Protein AF-F7YVK1-F1 (afdb_monomer_lite)

Radius of gyration: 19.77 Å; chains: 1; bounding box: 49×27×65 Å

InterPro domains:
  IPR013325 RNA polymerase sigma factor, region 2 [SSF88946] (11-80)

Structure (mmCIF, N/CA/C/O backbone):
data_AF-F7YVK1-F1
#
_entry.id   AF-F7YVK1-F1
#
loop_
_atom_site.group_PDB
_atom_site.id
_atom_site.type_symbol
_atom_site.label_atom_id
_atom_site.label_alt_id
_atom_site.label_comp_id
_atom_site.label_asym_id
_atom_site.label_entity_id
_atom_site.label_seq_id
_atom_site.pdbx_PDB_ins_code
_atom_site.Cartn_x
_atom_site.Cartn_y
_atom_site.Cartn_z
_atom_site.occupancy
_atom_site.B_iso_or_equiv
_atom_site.auth_seq_id
_atom_site.auth_comp_id
_atom_site.auth_asym_id
_atom_site.auth_atom_id
_atom_site.pdbx_PDB_model_num
ATOM 1 N N . MET A 1 1 ? -7.079 10.006 21.806 1.00 42.47 1 MET A N 1
ATOM 2 C CA . MET A 1 1 ? -7.585 10.147 20.423 1.00 42.47 1 MET A CA 1
ATOM 3 C C . MET A 1 1 ? -7.648 8.769 19.788 1.00 42.47 1 MET A C 1
ATOM 5 O O . MET A 1 1 ? -6.610 8.206 19.452 1.00 42.47 1 MET A O 1
ATOM 9 N N . THR A 1 2 ? -8.841 8.190 19.711 1.00 47.59 2 THR A N 1
ATOM 10 C CA . THR A 1 2 ? -9.103 6.932 19.007 1.00 47.59 2 THR A CA 1
ATOM 11 C C . THR A 1 2 ? -8.874 7.161 17.513 1.00 47.59 2 THR A C 1
ATOM 13 O O . THR A 1 2 ? -9.523 7.990 16.884 1.00 47.59 2 THR A O 1
ATOM 16 N N . TYR A 1 3 ? -7.871 6.495 16.938 1.00 55.62 3 TYR A N 1
ATOM 17 C CA . TYR A 1 3 ? -7.613 6.555 15.497 1.00 55.62 3 TYR A CA 1
ATOM 18 C C . TYR A 1 3 ? -8.555 5.583 14.791 1.00 55.62 3 TYR A C 1
ATOM 20 O O . TYR A 1 3 ? -8.146 4.496 14.373 1.00 55.62 3 TYR A O 1
ATOM 28 N N . GLU A 1 4 ? -9.822 5.976 14.715 1.00 72.50 4 GLU A N 1
ATOM 29 C CA . GLU A 1 4 ? -10.850 5.234 14.000 1.00 72.50 4 GLU A CA 1
ATOM 30 C C . GLU A 1 4 ? -10.531 5.167 12.502 1.00 72.50 4 GLU A C 1
ATOM 32 O O . GLU A 1 4 ? -9.872 6.040 11.918 1.00 72.50 4 GLU A O 1
ATOM 37 N N . LYS A 1 5 ? -10.942 4.055 11.895 1.00 81.75 5 LYS A N 1
ATOM 38 C CA . LYS A 1 5 ? -10.873 3.844 10.452 1.00 81.75 5 LYS A CA 1
ATOM 39 C C . LYS A 1 5 ? -11.748 4.913 9.771 1.00 81.75 5 LYS A C 1
ATOM 41 O O . LYS A 1 5 ? -12.885 5.079 10.201 1.00 81.75 5 LYS A O 1
ATOM 46 N N . PRO A 1 6 ? -11.254 5.629 8.743 1.00 85.62 6 PRO A N 1
ATOM 47 C CA . PRO A 1 6 ? -12.073 6.596 8.008 1.00 85.62 6 PRO A CA 1
ATOM 48 C C . PRO A 1 6 ? -13.330 5.937 7.433 1.00 85.62 6 PRO A C 1
ATOM 50 O O . PRO A 1 6 ? -13.278 4.763 7.045 1.00 85.62 6 PRO A O 1
ATOM 53 N N . GLN A 1 7 ? -14.439 6.677 7.391 1.00 85.31 7 GLN A N 1
ATOM 54 C CA . GLN A 1 7 ? -15.752 6.124 7.047 1.00 85.31 7 GLN A CA 1
ATOM 55 C C . GLN A 1 7 ? -15.835 5.726 5.575 1.00 85.31 7 GLN A C 1
ATOM 57 O O . GLN A 1 7 ? -16.457 4.717 5.250 1.00 85.31 7 GLN A O 1
ATOM 62 N N . THR A 1 8 ? -15.150 6.472 4.708 1.00 92.62 8 THR A N 1
ATOM 63 C CA . THR A 1 8 ? -15.083 6.197 3.273 1.00 92.62 8 THR A CA 1
ATOM 64 C C . THR A 1 8 ? -13.671 5.811 2.836 1.00 92.62 8 THR A C 1
ATOM 66 O O . THR A 1 8 ? -12.668 6.063 3.522 1.00 92.62 8 THR A O 1
ATOM 69 N N . LEU A 1 9 ? -13.584 5.147 1.683 1.00 91.94 9 LEU A N 1
ATOM 70 C CA . LEU A 1 9 ? -12.306 4.773 1.084 1.00 91.94 9 LEU A CA 1
ATOM 71 C C . LEU A 1 9 ? -11.562 6.018 0.586 1.00 91.94 9 LEU A C 1
ATOM 73 O O . LEU A 1 9 ? -10.338 6.079 0.682 1.00 91.94 9 LEU A O 1
ATOM 77 N N . GLU A 1 10 ? -12.305 7.001 0.092 1.00 93.38 10 GLU A N 1
ATOM 78 C CA . GLU A 1 10 ? -11.840 8.268 -0.458 1.00 93.38 10 GLU A CA 1
ATOM 79 C C . GLU A 1 10 ? -11.158 9.106 0.628 1.00 93.38 10 GLU A C 1
ATOM 81 O O . GLU A 1 10 ? -9.989 9.460 0.482 1.00 93.38 10 GLU A O 1
ATOM 86 N N . GLU A 1 11 ? -11.814 9.300 1.777 1.00 93.12 11 GLU A N 1
ATOM 87 C CA . GLU A 1 11 ? -11.222 9.983 2.937 1.00 93.12 11 GLU A CA 1
ATOM 88 C C . GLU A 1 11 ? -9.950 9.284 3.420 1.00 93.12 11 GLU A C 1
ATOM 90 O O . GLU A 1 11 ? -8.941 9.913 3.759 1.00 93.12 11 GLU A O 1
ATOM 95 N N . ALA A 1 12 ? -9.980 7.948 3.464 1.00 93.19 12 ALA A N 1
ATOM 96 C CA . ALA A 1 12 ? -8.802 7.178 3.815 1.00 93.19 12 ALA A CA 1
ATOM 97 C C . ALA A 1 12 ? -7.684 7.394 2.790 1.00 93.19 12 ALA A C 1
ATOM 99 O O . ALA A 1 12 ? -6.522 7.552 3.173 1.00 93.19 12 ALA A O 1
ATOM 100 N N . PHE A 1 13 ? -8.012 7.405 1.501 1.00 93.88 13 PHE A N 1
ATOM 101 C CA . PHE A 1 13 ? -7.037 7.575 0.439 1.00 93.88 13 PHE A CA 1
ATOM 102 C C . PHE A 1 13 ? -6.393 8.956 0.496 1.00 93.88 13 PHE A C 1
ATOM 104 O O . PHE A 1 13 ? -5.167 9.038 0.470 1.00 93.88 13 PHE A O 1
ATOM 111 N N . GLU A 1 14 ? -7.161 10.029 0.659 1.00 94.56 14 GLU A N 1
ATOM 112 C CA . GLU A 1 14 ? -6.626 11.387 0.810 1.00 94.56 14 GLU A CA 1
ATOM 113 C C . GLU A 1 14 ? -5.677 11.482 2.008 1.00 94.56 14 GLU A C 1
ATOM 115 O O . GLU A 1 14 ? -4.526 11.911 1.883 1.00 94.56 14 GLU A O 1
ATOM 120 N N . LYS A 1 15 ? -6.108 10.958 3.161 1.00 94.25 15 LYS A N 1
ATOM 121 C CA . LYS A 1 15 ? -5.320 10.957 4.399 1.00 94.25 15 LYS A CA 1
ATOM 122 C C . LYS A 1 15 ? -4.002 10.194 4.275 1.00 94.25 15 LYS A C 1
ATOM 124 O O . LYS A 1 15 ? -3.014 10.552 4.923 1.00 94.25 15 LYS A O 1
ATOM 129 N N . PHE A 1 16 ? -3.973 9.117 3.493 1.00 96.06 16 PHE A N 1
ATOM 130 C CA . PHE A 1 16 ? -2.806 8.241 3.370 1.00 96.06 16 PHE A CA 1
ATOM 131 C C . PHE A 1 16 ? -2.011 8.415 2.077 1.00 96.06 16 PHE A C 1
ATOM 133 O O . PHE A 1 16 ? -0.887 7.915 2.007 1.00 96.06 16 PHE A O 1
ATOM 140 N N . SER A 1 17 ? -2.506 9.188 1.114 1.00 94.56 17 SER A N 1
ATOM 141 C CA . SER A 1 17 ? -1.842 9.480 -0.160 1.00 94.56 17 SER A CA 1
ATOM 142 C C . SER A 1 17 ? -0.382 9.916 0.002 1.00 94.56 17 SER A C 1
ATOM 144 O O . SER A 1 17 ? 0.475 9.312 -0.648 1.00 94.56 17 SER A O 1
ATOM 146 N N . PRO A 1 18 ? -0.021 10.840 0.921 1.00 96.69 18 PRO A N 1
ATOM 147 C CA . PRO A 1 18 ? 1.381 11.216 1.123 1.00 96.69 18 PRO A CA 1
ATOM 148 C C . PRO A 1 18 ? 2.284 10.031 1.494 1.00 96.69 18 PRO A C 1
ATOM 150 O O . PRO A 1 18 ? 3.426 9.940 1.046 1.00 96.69 18 PRO A O 1
ATOM 153 N N . PHE A 1 19 ? 1.776 9.089 2.297 1.00 96.75 19 PHE A N 1
ATOM 154 C CA . PHE A 1 19 ? 2.508 7.873 2.648 1.00 96.75 19 PHE A CA 1
ATOM 155 C C . PHE A 1 19 ? 2.632 6.925 1.452 1.00 96.75 19 PHE A C 1
ATOM 157 O O . PHE A 1 19 ? 3.725 6.413 1.212 1.00 96.75 19 PHE A O 1
ATOM 164 N N . LEU A 1 20 ? 1.549 6.714 0.700 1.00 96.50 20 LEU A N 1
ATOM 165 C CA . LEU A 1 20 ? 1.538 5.821 -0.461 1.00 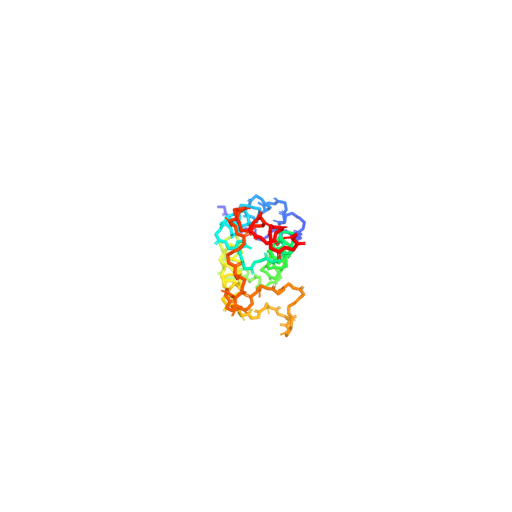96.50 20 LEU A CA 1
ATOM 166 C C . LEU A 1 20 ? 2.499 6.315 -1.553 1.00 96.50 20 LEU A C 1
ATOM 168 O O . LEU A 1 20 ? 3.302 5.533 -2.058 1.00 96.50 20 LEU A O 1
ATOM 172 N N . PHE A 1 21 ? 2.499 7.617 -1.850 1.00 96.25 21 PHE A N 1
ATOM 173 C CA . PHE A 1 21 ? 3.431 8.214 -2.811 1.00 96.25 21 PHE A CA 1
ATOM 174 C C . PHE A 1 21 ? 4.876 8.183 -2.321 1.00 96.25 21 PHE A C 1
ATOM 176 O O . PHE A 1 21 ? 5.781 7.870 -3.095 1.00 96.25 21 PHE A O 1
ATOM 183 N N . LYS A 1 22 ? 5.114 8.445 -1.029 1.00 97.19 22 LYS A N 1
ATOM 184 C CA . LYS A 1 22 ? 6.455 8.300 -0.451 1.00 97.19 22 LYS A CA 1
ATOM 185 C C . LYS A 1 22 ? 6.956 6.862 -0.582 1.00 97.19 22 LYS A C 1
ATOM 187 O O . LYS A 1 22 ? 8.103 6.669 -0.973 1.00 97.19 22 LYS A O 1
ATOM 192 N N . LEU A 1 23 ? 6.107 5.874 -0.293 1.00 96.69 23 LEU A N 1
ATOM 193 C CA . LEU A 1 23 ? 6.435 4.456 -0.427 1.00 96.69 23 LEU A CA 1
ATOM 194 C C . LEU A 1 23 ? 6.738 4.077 -1.881 1.00 96.69 23 LEU A C 1
ATOM 196 O O . LEU A 1 23 ? 7.699 3.351 -2.126 1.00 96.69 23 LEU A O 1
ATOM 200 N N . ALA A 1 24 ? 5.960 4.580 -2.840 1.00 95.50 24 ALA A N 1
ATOM 201 C CA . ALA A 1 24 ? 6.217 4.361 -4.259 1.00 95.50 24 ALA A CA 1
ATOM 202 C C . ALA A 1 24 ? 7.566 4.951 -4.679 1.00 95.50 24 ALA A C 1
ATOM 204 O O . ALA A 1 24 ? 8.390 4.246 -5.255 1.00 95.50 24 ALA A O 1
ATOM 205 N N . LYS A 1 25 ? 7.845 6.205 -4.306 1.00 96.12 25 LYS A N 1
ATOM 206 C CA . LYS A 1 25 ? 9.115 6.872 -4.613 1.00 96.12 25 LYS A CA 1
ATOM 207 C C . LYS A 1 25 ? 10.313 6.102 -4.055 1.00 96.12 25 LYS A C 1
ATOM 209 O O . LYS A 1 25 ? 11.251 5.819 -4.796 1.00 96.12 25 LYS A O 1
ATOM 214 N N . THR A 1 26 ? 10.283 5.730 -2.774 1.00 96.38 26 THR A N 1
ATOM 215 C CA . THR A 1 26 ? 11.394 4.992 -2.150 1.00 96.38 26 THR A CA 1
ATOM 216 C C . THR A 1 26 ? 11.549 3.586 -2.725 1.00 96.38 26 THR A C 1
ATOM 218 O O . THR A 1 26 ? 12.670 3.114 -2.907 1.00 96.38 26 THR A O 1
ATOM 221 N N . THR A 1 27 ? 10.441 2.916 -3.047 1.00 94.38 27 THR A N 1
ATOM 222 C CA . THR A 1 27 ? 10.469 1.591 -3.679 1.00 94.38 27 THR A CA 1
ATOM 223 C C . THR A 1 27 ? 11.044 1.668 -5.089 1.00 94.38 27 THR A C 1
ATOM 225 O O . THR A 1 27 ? 11.908 0.864 -5.427 1.00 94.38 27 THR A O 1
ATOM 228 N N . TRP A 1 28 ? 10.639 2.659 -5.885 1.00 93.44 28 TRP A N 1
ATOM 229 C CA . TRP A 1 28 ? 11.159 2.886 -7.231 1.00 93.44 28 TRP A CA 1
ATOM 230 C C . TRP A 1 28 ? 12.665 3.137 -7.221 1.00 93.44 28 TRP A C 1
ATOM 232 O O . TRP A 1 28 ? 13.408 2.455 -7.918 1.00 93.44 28 TRP A O 1
ATOM 242 N N . GLN A 1 29 ? 13.143 4.036 -6.358 1.00 93.69 29 GLN A N 1
ATOM 243 C CA . GLN A 1 29 ? 14.575 4.326 -6.230 1.00 93.69 29 GLN A CA 1
ATOM 244 C C . GLN A 1 29 ? 15.412 3.069 -5.957 1.00 93.69 29 GLN A C 1
ATOM 246 O O . GLN A 1 29 ? 16.509 2.936 -6.488 1.00 93.69 29 GLN A O 1
ATOM 251 N N . LYS A 1 30 ? 14.885 2.129 -5.166 1.00 91.81 30 LYS A N 1
ATOM 252 C CA . LYS A 1 30 ? 15.596 0.900 -4.798 1.00 91.81 30 LYS A CA 1
ATOM 253 C C . LYS A 1 30 ? 15.423 -0.241 -5.806 1.00 91.81 30 LYS A C 1
ATOM 255 O O . LYS A 1 30 ? 16.314 -1.073 -5.951 1.00 91.81 30 LYS A O 1
ATOM 260 N N . HIS A 1 31 ? 14.271 -0.320 -6.467 1.00 86.88 31 HIS A N 1
ATOM 261 C CA . HIS A 1 31 ? 13.848 -1.509 -7.207 1.00 86.88 31 HIS A CA 1
ATOM 262 C C . HIS A 1 31 ? 13.447 -1.243 -8.662 1.00 86.88 31 HIS A C 1
ATOM 264 O O . HIS A 1 31 ? 12.987 -2.180 -9.303 1.00 86.88 31 HIS A O 1
ATOM 270 N N . ARG A 1 32 ? 13.653 -0.038 -9.220 1.00 85.88 32 ARG A N 1
ATOM 271 C CA . ARG A 1 32 ? 13.278 0.301 -10.614 1.00 85.88 32 ARG A CA 1
ATOM 272 C C . ARG A 1 32 ? 13.754 -0.717 -11.655 1.00 85.88 32 ARG A C 1
ATOM 274 O O . ARG A 1 32 ? 13.015 -1.031 -12.568 1.00 85.88 32 ARG A O 1
ATOM 281 N N . HIS A 1 33 ? 14.925 -1.324 -11.456 1.00 82.56 33 HIS A N 1
ATOM 282 C CA . HIS A 1 33 ? 15.479 -2.366 -12.332 1.00 82.56 33 HIS A CA 1
ATOM 283 C C . HIS A 1 33 ? 14.650 -3.671 -12.376 1.00 82.56 33 HIS A C 1
ATOM 285 O O . HIS A 1 33 ? 14.926 -4.552 -13.181 1.00 82.56 33 HIS A O 1
ATOM 291 N N . ARG A 1 34 ? 13.651 -3.832 -11.497 1.00 81.06 34 ARG A N 1
ATOM 292 C CA . ARG A 1 34 ? 12.767 -5.011 -11.398 1.00 81.06 34 ARG A CA 1
ATOM 293 C C . ARG A 1 34 ? 11.294 -4.677 -11.622 1.00 81.06 34 ARG A C 1
ATOM 295 O O . ARG A 1 34 ? 10.445 -5.556 -11.469 1.00 81.06 34 ARG A O 1
ATOM 302 N N . ILE A 1 35 ? 10.975 -3.417 -11.901 1.00 83.12 35 ILE A N 1
ATOM 303 C CA . ILE A 1 35 ? 9.607 -2.915 -12.000 1.00 83.12 35 ILE A CA 1
ATOM 304 C C . ILE A 1 35 ? 9.439 -2.323 -13.395 1.00 83.12 35 ILE A C 1
ATOM 306 O O . ILE A 1 35 ? 10.174 -1.413 -13.758 1.00 83.12 35 ILE A O 1
ATOM 310 N N . THR A 1 36 ? 8.464 -2.823 -14.152 1.00 81.88 36 THR A N 1
ATOM 311 C CA . THR A 1 36 ? 8.229 -2.429 -15.549 1.00 81.88 36 THR A CA 1
ATOM 312 C C . THR A 1 36 ? 7.970 -0.932 -15.708 1.00 81.88 36 THR A C 1
ATOM 314 O O . THR A 1 36 ? 8.522 -0.306 -16.607 1.00 81.88 36 THR A O 1
ATOM 317 N N . SER A 1 37 ? 7.164 -0.339 -14.824 1.00 86.94 37 SER A N 1
ATOM 318 C CA . SER A 1 37 ? 6.879 1.095 -14.844 1.00 86.94 37 SER A CA 1
ATOM 319 C C . SER A 1 37 ? 6.574 1.645 -13.449 1.00 86.94 37 SER A C 1
ATOM 321 O O . SER A 1 37 ? 6.184 0.916 -12.530 1.00 86.94 37 SER A O 1
ATOM 323 N N . TYR A 1 38 ? 6.755 2.957 -13.275 1.00 88.38 38 TYR A N 1
ATOM 324 C CA . TYR A 1 38 ? 6.393 3.628 -12.025 1.00 88.38 38 TYR A CA 1
ATOM 325 C C . TYR A 1 38 ? 4.873 3.628 -11.804 1.00 88.38 38 TYR A C 1
ATOM 327 O O . TYR A 1 38 ? 4.412 3.509 -10.666 1.00 88.38 38 TYR A O 1
ATOM 335 N N . ASP A 1 39 ? 4.097 3.690 -12.885 1.00 89.06 39 ASP A N 1
ATOM 336 C CA . ASP A 1 39 ? 2.639 3.649 -12.827 1.00 89.06 39 ASP A CA 1
ATOM 337 C C . ASP A 1 39 ? 2.133 2.296 -12.319 1.00 89.06 39 ASP A C 1
ATOM 339 O O . ASP A 1 39 ? 1.281 2.269 -11.429 1.00 89.06 39 ASP A O 1
ATOM 343 N N . ASP A 1 40 ? 2.724 1.181 -12.763 1.00 85.75 40 ASP A N 1
ATOM 344 C CA . ASP A 1 40 ? 2.394 -0.159 -12.254 1.00 85.75 40 ASP A CA 1
ATOM 345 C C . ASP A 1 40 ? 2.656 -0.275 -10.750 1.00 85.75 40 ASP A C 1
ATOM 347 O O . ASP A 1 40 ? 1.876 -0.878 -10.005 1.00 85.75 40 ASP A O 1
ATOM 351 N N . LEU A 1 41 ? 3.743 0.336 -10.269 1.00 91.88 41 LEU A N 1
ATOM 352 C CA . LEU A 1 41 ? 4.059 0.381 -8.844 1.00 91.88 41 LEU A CA 1
ATOM 353 C C . LEU A 1 41 ? 3.008 1.173 -8.059 1.00 91.88 41 LEU A C 1
ATOM 355 O O . LEU A 1 41 ? 2.566 0.729 -6.996 1.00 91.88 41 LEU A O 1
ATOM 359 N N . ILE A 1 42 ? 2.590 2.332 -8.571 1.00 93.88 42 ILE A N 1
ATOM 360 C CA . ILE A 1 42 ? 1.551 3.155 -7.945 1.00 93.88 42 ILE A CA 1
ATOM 361 C C . ILE A 1 42 ? 0.218 2.408 -7.912 1.00 93.88 42 ILE A C 1
ATOM 363 O O . ILE A 1 42 ? -0.430 2.363 -6.863 1.00 93.88 42 I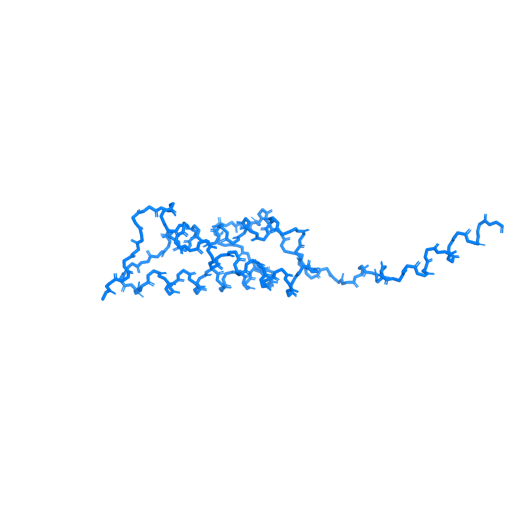LE A O 1
ATOM 367 N N . GLN A 1 43 ? -0.185 1.792 -9.024 1.00 90.31 43 GLN A N 1
ATOM 368 C CA . GLN A 1 43 ? -1.417 1.009 -9.104 1.00 90.31 43 GLN A CA 1
ATOM 369 C C . GLN A 1 43 ? -1.381 -0.187 -8.145 1.00 90.31 43 GLN A C 1
ATOM 371 O O . GLN A 1 43 ? -2.339 -0.404 -7.401 1.00 90.31 43 GLN A O 1
ATOM 376 N N . SER A 1 44 ? -0.245 -0.881 -8.050 1.00 91.50 44 SER A N 1
ATOM 377 C CA . SER A 1 44 ? -0.033 -1.966 -7.083 1.00 91.50 44 SER A CA 1
ATOM 378 C C . SER A 1 44 ? -0.174 -1.489 -5.636 1.00 91.50 44 SER A C 1
ATOM 380 O O . SER A 1 44 ? -0.854 -2.118 -4.826 1.00 91.50 44 SER A O 1
ATOM 382 N N . ILE A 1 45 ? 0.428 -0.351 -5.282 1.00 95.25 45 ILE A N 1
ATOM 383 C CA . ILE A 1 45 ? 0.333 0.212 -3.927 1.00 95.25 45 ILE A CA 1
ATOM 384 C C . ILE A 1 45 ? -1.105 0.639 -3.603 1.00 95.25 45 ILE A C 1
ATOM 386 O O . ILE A 1 45 ? -1.577 0.387 -2.493 1.00 95.25 45 ILE A O 1
ATOM 390 N N . ARG A 1 46 ? -1.827 1.236 -4.560 1.00 94.31 46 ARG A N 1
ATOM 391 C CA . ARG A 1 46 ? -3.252 1.589 -4.412 1.00 94.31 46 ARG A CA 1
ATOM 392 C C . ARG A 1 46 ? -4.120 0.353 -4.204 1.00 94.31 46 ARG A C 1
ATOM 394 O O . ARG A 1 46 ? -4.952 0.334 -3.302 1.00 94.31 46 ARG A O 1
ATOM 401 N N . TYR A 1 47 ? -3.876 -0.700 -4.976 1.00 93.56 47 TYR A N 1
ATOM 402 C CA . TYR A 1 47 ? -4.534 -1.988 -4.804 1.00 93.56 47 TYR A CA 1
ATOM 403 C C . TYR A 1 47 ? -4.321 -2.551 -3.385 1.00 93.56 47 TYR A C 1
ATOM 405 O O . TYR A 1 47 ? -5.279 -2.905 -2.695 1.00 93.56 47 TYR A O 1
ATOM 413 N N . LEU A 1 48 ? -3.075 -2.554 -2.899 1.00 95.25 48 LEU A N 1
ATOM 414 C CA . LEU A 1 48 ? -2.748 -3.009 -1.545 1.00 95.25 48 LEU A CA 1
ATOM 415 C C . LEU A 1 48 ? -3.382 -2.137 -0.456 1.00 95.25 48 LEU A C 1
ATOM 417 O O . LEU A 1 48 ? -3.755 -2.645 0.603 1.00 95.25 48 LEU A O 1
ATOM 421 N N . PHE A 1 49 ? -3.520 -0.836 -0.704 1.00 95.94 49 PHE A N 1
ATOM 422 C CA . PHE A 1 49 ? -4.232 0.073 0.185 1.00 95.94 49 PHE A CA 1
ATOM 423 C C . PHE A 1 49 ? -5.722 -0.284 0.284 1.00 95.94 49 PHE A C 1
ATOM 425 O O . PHE A 1 49 ? -6.235 -0.405 1.396 1.00 95.94 49 PHE A O 1
ATOM 432 N N . ILE A 1 50 ? -6.396 -0.536 -0.843 1.00 94.69 50 ILE A N 1
ATOM 433 C CA . ILE A 1 50 ? -7.803 -0.976 -0.867 1.00 94.69 50 ILE A CA 1
ATOM 434 C C . ILE A 1 50 ? -7.959 -2.300 -0.113 1.00 94.69 50 ILE A C 1
ATOM 436 O O . ILE A 1 50 ? -8.873 -2.449 0.701 1.00 94.69 50 ILE A O 1
ATOM 440 N N . TYR A 1 51 ? -7.041 -3.244 -0.335 1.00 93.94 51 TYR A N 1
ATOM 441 C CA . TYR A 1 51 ? -6.991 -4.499 0.412 1.00 93.94 51 TYR A CA 1
ATOM 442 C C . TYR A 1 51 ? -6.888 -4.249 1.924 1.00 93.94 51 TYR A C 1
ATOM 444 O O . TYR A 1 51 ? -7.686 -4.777 2.698 1.00 93.94 51 TYR A O 1
ATOM 452 N N . ALA A 1 52 ? -5.950 -3.403 2.359 1.00 94.88 52 ALA A N 1
ATOM 453 C CA . ALA A 1 52 ? -5.781 -3.073 3.771 1.00 94.88 52 ALA A CA 1
ATOM 454 C C . ALA A 1 52 ? -7.023 -2.381 4.357 1.00 94.88 52 ALA A C 1
ATOM 456 O O . ALA A 1 52 ? -7.431 -2.698 5.471 1.00 94.88 52 ALA A O 1
ATOM 457 N N . TYR A 1 53 ? -7.656 -1.474 3.614 1.00 95.00 53 TYR A N 1
ATOM 458 C CA . TYR A 1 53 ? -8.884 -0.809 4.044 1.00 95.00 53 TYR A CA 1
ATOM 459 C C . TYR A 1 53 ? -10.024 -1.807 4.267 1.00 95.00 53 TYR A C 1
ATOM 461 O O . TYR A 1 53 ? -10.678 -1.780 5.308 1.00 95.00 53 TYR A O 1
ATOM 469 N N . LYS A 1 54 ? -10.239 -2.730 3.329 1.00 93.25 54 LYS A N 1
ATOM 470 C CA . LYS A 1 54 ? -11.309 -3.733 3.418 1.00 93.25 54 LYS A CA 1
ATOM 471 C C . LYS A 1 54 ? -11.064 -4.783 4.503 1.00 93.25 54 LYS A C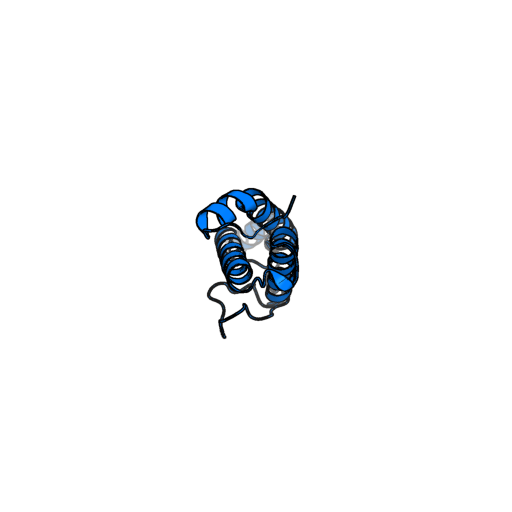 1
ATOM 473 O O . LYS A 1 54 ? -12.013 -5.203 5.149 1.00 93.25 54 LYS A O 1
ATOM 478 N N . MET A 1 55 ? -9.810 -5.177 4.724 1.00 94.12 55 MET A N 1
ATOM 479 C CA . MET A 1 55 ? -9.453 -6.261 5.651 1.00 94.12 55 MET A CA 1
ATOM 480 C C . MET A 1 55 ? -9.187 -5.809 7.088 1.00 94.12 55 MET A C 1
ATOM 482 O O . MET A 1 55 ? -8.896 -6.644 7.942 1.00 94.12 55 MET A O 1
ATOM 486 N N . HIS A 1 56 ? -9.192 -4.504 7.361 1.00 94.75 56 HIS A N 1
ATOM 487 C CA . HIS A 1 56 ? -8.935 -4.012 8.710 1.00 94.75 56 HIS A CA 1
ATOM 488 C C . HIS A 1 56 ? -10.092 -4.346 9.650 1.00 94.75 56 HIS A C 1
ATOM 4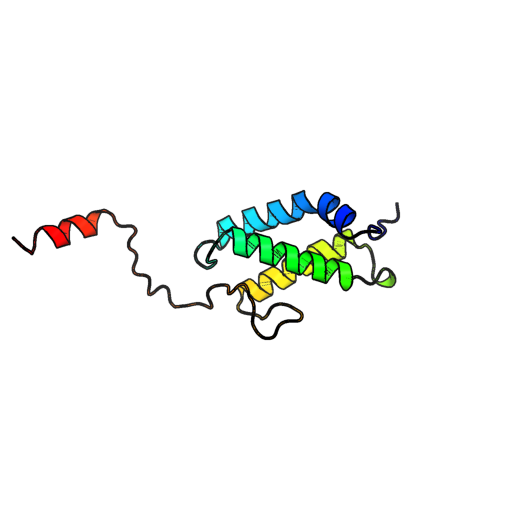90 O O . HIS A 1 56 ? -11.229 -3.941 9.412 1.00 94.75 56 HIS A O 1
ATOM 496 N N . ASP A 1 57 ? -9.749 -5.040 10.731 1.00 91.50 57 ASP A N 1
ATOM 497 C CA . ASP A 1 57 ? -10.613 -5.310 11.872 1.00 91.50 57 ASP A CA 1
ATOM 498 C C . ASP A 1 57 ? -10.326 -4.277 12.982 1.00 91.50 57 ASP A C 1
ATOM 500 O O . ASP A 1 57 ? -9.221 -4.286 13.546 1.00 91.50 57 ASP A O 1
ATOM 504 N N . PRO A 1 58 ? -11.282 -3.387 13.310 1.00 88.94 58 PRO A N 1
ATOM 505 C CA . PRO A 1 58 ? -11.119 -2.384 14.361 1.00 88.94 58 PRO A CA 1
ATOM 506 C C . PRO A 1 58 ? -10.793 -2.969 15.739 1.00 88.94 58 PRO A C 1
ATOM 508 O O . PRO A 1 58 ? -10.094 -2.316 16.515 1.00 88.94 58 PRO A O 1
ATOM 511 N N . ALA A 1 59 ? -11.218 -4.204 16.034 1.00 90.81 59 ALA A N 1
ATOM 512 C CA . ALA A 1 59 ? -10.930 -4.864 17.308 1.00 90.81 59 ALA A CA 1
ATOM 513 C C . ALA A 1 59 ? -9.441 -5.218 17.470 1.00 90.81 59 ALA A C 1
ATOM 515 O O . ALA A 1 59 ? -8.959 -5.398 18.586 1.00 90.81 59 ALA A O 1
ATOM 516 N N . LYS A 1 60 ? -8.686 -5.286 16.365 1.00 87.25 60 LYS A N 1
ATOM 517 C CA . LYS A 1 60 ? -7.258 -5.650 16.350 1.00 87.25 60 LYS A CA 1
ATOM 518 C C . LYS A 1 60 ? -6.315 -4.447 16.399 1.00 87.25 60 LYS A C 1
ATOM 520 O O . LYS A 1 60 ? -5.100 -4.616 16.290 1.00 87.25 60 LYS A O 1
ATOM 525 N N . GLY A 1 61 ? -6.850 -3.237 16.564 1.00 89.44 61 GLY A N 1
ATOM 526 C CA . GLY A 1 61 ? -6.069 -2.020 16.779 1.00 89.44 61 GLY A CA 1
ATOM 527 C C . GLY A 1 61 ? -6.218 -0.964 15.678 1.00 89.44 61 GLY A C 1
ATOM 528 O O . GLY A 1 61 ? -7.068 -1.075 14.793 1.00 89.44 61 GLY A O 1
ATOM 529 N N . PRO A 1 62 ? -5.400 0.104 15.721 1.00 92.50 62 PRO A N 1
ATOM 530 C CA . PRO A 1 62 ? -5.626 1.308 14.928 1.00 92.50 62 PRO A CA 1
ATOM 531 C C . PRO A 1 62 ? -5.348 1.102 13.435 1.00 92.50 62 PRO A C 1
ATOM 533 O O . PRO A 1 62 ? -4.283 0.613 13.038 1.00 92.50 62 PRO A O 1
ATOM 536 N N . PHE A 1 63 ? -6.257 1.607 12.593 1.00 93.12 63 PHE A N 1
ATOM 537 C CA . PHE A 1 63 ? -6.181 1.461 11.135 1.00 93.12 63 PHE A CA 1
ATOM 538 C C . PHE A 1 63 ? -4.865 1.987 10.551 1.00 93.12 63 PHE A C 1
ATOM 540 O O . PHE A 1 63 ? -4.261 1.360 9.687 1.00 93.12 63 PHE A O 1
ATOM 547 N N . LYS A 1 64 ? -4.372 3.124 11.058 1.00 93.62 64 LYS A N 1
ATOM 548 C CA . LYS A 1 64 ? -3.129 3.756 10.587 1.00 93.62 64 LYS A CA 1
ATOM 549 C C . LYS A 1 64 ? -1.921 2.821 10.671 1.00 93.62 64 LYS A C 1
ATOM 551 O O . LYS A 1 64 ? -1.127 2.780 9.733 1.00 93.62 64 LYS A O 1
ATOM 556 N N . ALA A 1 65 ? -1.757 2.118 11.791 1.00 93.06 65 ALA A N 1
ATOM 557 C CA . ALA A 1 65 ? -0.638 1.200 11.977 1.00 93.06 65 ALA A CA 1
ATOM 558 C C . ALA A 1 65 ? -0.818 -0.042 11.097 1.00 93.06 65 ALA A C 1
ATOM 560 O O . ALA A 1 65 ? 0.101 -0.418 10.371 1.00 93.06 65 ALA A O 1
ATOM 561 N N . TYR A 1 66 ? -2.029 -0.605 11.093 1.00 94.88 66 TYR A N 1
ATOM 562 C CA . TYR A 1 66 ? -2.381 -1.753 10.265 1.00 94.88 66 TYR A CA 1
ATOM 563 C C . TYR A 1 66 ? -2.125 -1.493 8.775 1.00 94.88 66 TYR A C 1
ATOM 565 O O . TYR A 1 66 ? -1.390 -2.244 8.139 1.00 94.88 66 TYR A O 1
ATOM 573 N N . MET A 1 67 ? -2.649 -0.394 8.227 1.00 95.81 67 MET A N 1
ATOM 574 C CA . MET A 1 67 ? -2.515 -0.043 6.813 1.00 95.81 67 MET A CA 1
ATOM 575 C C . MET A 1 67 ? -1.047 0.084 6.403 1.00 95.81 67 MET A C 1
ATOM 577 O O . MET A 1 67 ? -0.627 -0.556 5.439 1.00 95.81 67 MET A O 1
ATOM 581 N N . LYS A 1 68 ? -0.237 0.838 7.162 1.00 96.06 68 LYS A N 1
ATOM 582 C CA . LYS A 1 68 ? 1.190 1.006 6.843 1.00 96.06 68 LYS A CA 1
ATOM 583 C C . LYS A 1 68 ? 1.924 -0.331 6.827 1.00 96.06 68 LYS A C 1
ATOM 585 O O . LYS A 1 68 ? 2.712 -0.582 5.913 1.00 96.06 68 LYS A O 1
ATOM 590 N N . THR A 1 69 ? 1.659 -1.179 7.817 1.00 96.19 69 THR A N 1
ATOM 591 C CA . THR A 1 69 ? 2.273 -2.502 7.937 1.00 96.19 69 THR A CA 1
ATOM 592 C C . THR A 1 69 ? 1.860 -3.407 6.784 1.00 96.19 69 THR A C 1
ATOM 594 O O . THR A 1 69 ? 2.729 -3.922 6.085 1.00 96.19 69 THR A O 1
ATOM 597 N N . ILE A 1 70 ? 0.558 -3.553 6.531 1.00 95.25 70 ILE A N 1
ATOM 598 C CA . ILE A 1 70 ? 0.030 -4.465 5.512 1.00 95.25 70 ILE A CA 1
ATOM 599 C C . ILE A 1 70 ? 0.474 -4.062 4.112 1.00 95.25 70 ILE A C 1
ATOM 601 O O . ILE A 1 70 ? 0.982 -4.912 3.381 1.00 95.25 70 ILE A O 1
ATOM 605 N N . VAL A 1 71 ? 0.350 -2.783 3.748 1.00 96.50 71 VAL A N 1
ATOM 606 C CA . VAL A 1 71 ? 0.771 -2.303 2.423 1.00 96.50 71 VAL A CA 1
ATOM 607 C C . VAL A 1 71 ? 2.265 -2.558 2.222 1.00 96.50 71 VAL A C 1
ATOM 609 O O . VAL A 1 71 ? 2.664 -3.121 1.206 1.00 96.50 71 VAL A O 1
ATOM 612 N N . THR A 1 72 ? 3.095 -2.233 3.217 1.00 96.25 72 THR A N 1
ATOM 613 C CA . THR A 1 72 ? 4.550 -2.428 3.123 1.00 96.25 72 THR A CA 1
ATOM 614 C C . THR A 1 72 ? 4.930 -3.907 3.045 1.00 96.25 72 THR A C 1
ATOM 616 O O . THR A 1 72 ? 5.763 -4.288 2.226 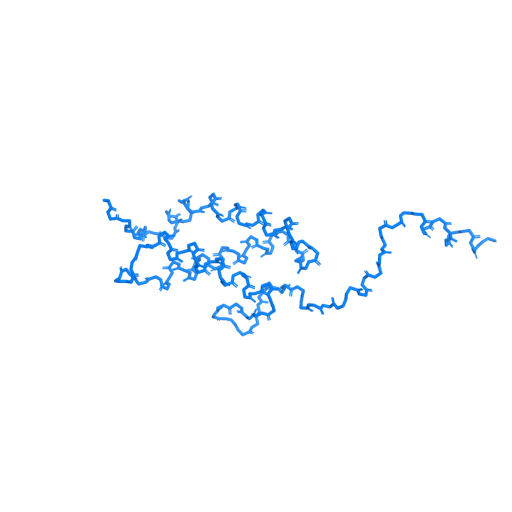1.00 96.25 72 THR A O 1
ATOM 619 N N . GLN A 1 73 ? 4.347 -4.756 3.894 1.00 95.69 73 GLN A N 1
ATOM 620 C CA . GLN A 1 73 ? 4.659 -6.186 3.931 1.00 95.69 73 GLN A CA 1
ATOM 621 C C . GLN A 1 73 ? 4.216 -6.895 2.652 1.00 95.69 73 GLN A C 1
ATOM 623 O O . GLN A 1 73 ? 4.988 -7.670 2.090 1.00 95.69 73 GLN A O 1
ATOM 628 N N . LYS A 1 74 ? 3.006 -6.609 2.160 1.00 93.81 74 LYS A N 1
ATOM 629 C CA . LYS A 1 74 ? 2.505 -7.203 0.918 1.00 93.81 74 LYS A CA 1
ATOM 630 C C . LYS A 1 74 ? 3.293 -6.721 -0.294 1.00 93.81 74 LYS A C 1
ATOM 632 O O . LYS A 1 74 ? 3.653 -7.548 -1.123 1.00 93.81 74 LYS A O 1
ATOM 637 N N . LEU A 1 75 ? 3.666 -5.442 -0.350 1.00 94.12 75 LEU A N 1
ATOM 638 C CA . LEU A 1 75 ? 4.539 -4.932 -1.406 1.00 94.12 75 LEU A CA 1
ATOM 639 C C . LEU A 1 75 ? 5.898 -5.643 -1.399 1.00 94.12 75 LEU A C 1
ATOM 641 O O . LEU A 1 75 ? 6.353 -6.098 -2.442 1.00 94.12 75 LEU A O 1
ATOM 645 N N . LYS A 1 76 ? 6.526 -5.810 -0.225 1.00 91.81 76 LYS A N 1
ATOM 646 C CA . LYS A 1 76 ? 7.780 -6.574 -0.091 1.00 91.81 76 LYS A CA 1
ATOM 647 C C . LYS A 1 76 ? 7.628 -8.025 -0.545 1.00 91.81 76 LYS A C 1
ATOM 649 O O . LYS A 1 76 ? 8.508 -8.530 -1.232 1.00 91.81 76 LYS A O 1
ATOM 654 N N . HIS A 1 77 ? 6.527 -8.681 -0.180 1.00 89.75 77 HIS A N 1
ATOM 655 C CA . HIS A 1 77 ? 6.231 -10.041 -0.626 1.00 89.75 77 HIS A CA 1
ATOM 656 C C . HIS A 1 77 ? 6.118 -10.122 -2.154 1.00 89.75 77 HIS A C 1
ATOM 658 O O . HIS A 1 77 ? 6.737 -10.990 -2.763 1.00 89.75 77 HIS A O 1
ATOM 664 N N . MET A 1 78 ? 5.410 -9.179 -2.781 1.00 88.94 78 MET A N 1
ATOM 665 C CA . MET A 1 78 ? 5.281 -9.122 -4.240 1.00 88.94 78 MET A CA 1
ATOM 666 C C . MET A 1 78 ? 6.620 -8.815 -4.931 1.00 88.94 78 MET A C 1
ATOM 668 O O . MET A 1 78 ? 6.965 -9.457 -5.919 1.00 88.94 78 MET A O 1
ATOM 672 N N . LEU A 1 79 ? 7.440 -7.918 -4.374 1.00 87.31 79 LEU A N 1
ATOM 673 C CA . LEU A 1 79 ? 8.808 -7.663 -4.852 1.00 87.31 79 LEU A CA 1
ATOM 674 C C . LEU A 1 79 ? 9.721 -8.895 -4.725 1.00 87.31 79 LEU A C 1
ATOM 676 O O . LEU A 1 79 ? 10.692 -9.028 -5.469 1.00 87.31 79 LEU A O 1
ATOM 680 N N . ALA A 1 80 ? 9.427 -9.809 -3.801 1.00 85.81 80 ALA A N 1
ATOM 681 C CA . ALA A 1 80 ? 10.112 -11.094 -3.672 1.00 85.81 80 ALA A CA 1
ATOM 682 C C . ALA A 1 80 ? 9.569 -12.173 -4.636 1.00 85.81 80 ALA A C 1
ATOM 684 O O . ALA A 1 80 ? 10.004 -13.317 -4.570 1.00 85.81 80 ALA A O 1
ATOM 685 N N . GLY A 1 81 ? 8.641 -11.825 -5.536 1.00 82.50 81 GLY A N 1
ATOM 686 C CA . GLY A 1 81 ? 8.018 -12.758 -6.482 1.00 82.50 81 GLY A CA 1
ATOM 687 C C . GLY A 1 81 ? 6.784 -13.478 -5.934 1.00 82.50 81 GLY A C 1
ATOM 688 O O . GLY A 1 81 ? 6.283 -14.396 -6.582 1.00 82.50 81 GLY A O 1
ATOM 689 N N . GLY A 1 82 ? 6.304 -13.076 -4.756 1.00 83.94 82 GLY A N 1
ATOM 690 C CA . GLY A 1 82 ? 5.056 -13.555 -4.180 1.00 83.94 82 GLY A CA 1
ATOM 691 C C . GLY A 1 82 ? 3.821 -13.007 -4.896 1.00 83.94 82 GLY A C 1
ATOM 692 O O . GLY A 1 82 ? 3.873 -11.981 -5.576 1.00 83.94 82 GLY A O 1
ATOM 693 N N . ASN A 1 83 ? 2.689 -13.682 -4.719 1.00 83.44 83 ASN A N 1
ATOM 694 C CA . ASN A 1 83 ? 1.443 -13.284 -5.366 1.00 83.44 83 ASN A CA 1
ATOM 695 C C . ASN A 1 83 ? 0.762 -12.127 -4.613 1.00 83.44 83 ASN A C 1
ATOM 697 O O . ASN A 1 83 ? 0.846 -12.044 -3.379 1.00 83.44 83 ASN A O 1
ATOM 701 N N . PRO A 1 84 ? 0.059 -11.230 -5.326 1.00 84.19 84 PRO A N 1
ATOM 702 C CA . PRO A 1 84 ? -0.822 -10.262 -4.689 1.00 84.19 84 PRO A CA 1
ATOM 703 C C . PRO A 1 84 ? -1.952 -10.967 -3.914 1.00 84.19 84 PRO A C 1
ATOM 705 O O . PRO A 1 84 ? -2.326 -12.099 -4.227 1.00 84.19 84 PRO A O 1
ATOM 708 N N . PRO A 1 85 ? -2.539 -10.298 -2.907 1.00 83.06 85 PRO A N 1
ATOM 709 C CA . PRO A 1 85 ? -3.820 -10.714 -2.344 1.00 83.06 85 PRO A CA 1
ATOM 710 C C . PRO A 1 85 ? -4.896 -10.935 -3.423 1.00 83.06 85 PRO A C 1
ATOM 712 O O . PRO A 1 85 ? -4.806 -10.369 -4.502 1.00 83.06 85 PRO A O 1
ATOM 715 N N . TRP A 1 86 ? -5.910 -11.759 -3.136 1.00 81.06 86 TRP A N 1
ATOM 716 C CA . TRP A 1 86 ? -7.135 -11.972 -3.942 1.00 81.06 86 TRP A CA 1
ATOM 717 C C . TRP A 1 86 ? -6.997 -12.294 -5.443 1.00 81.06 86 TRP A C 1
ATOM 719 O O . TRP A 1 86 ? -8.012 -12.444 -6.119 1.00 81.06 86 TRP A O 1
ATOM 729 N N . CYS A 1 87 ? -5.788 -12.459 -5.965 1.00 70.69 87 CYS A N 1
ATOM 730 C CA . CYS A 1 87 ? -5.529 -12.742 -7.368 1.00 70.69 87 CYS A CA 1
ATOM 731 C C . CYS A 1 87 ? -4.525 -13.896 -7.462 1.00 70.69 87 CYS A C 1
ATOM 733 O O . CYS A 1 87 ? -3.533 -13.931 -6.735 1.00 70.69 87 CYS A O 1
ATOM 735 N N . LYS A 1 88 ? -4.790 -14.860 -8.353 1.00 62.47 88 LYS A N 1
ATOM 736 C CA . LYS A 1 88 ? -3.854 -15.964 -8.635 1.00 62.47 88 LYS A CA 1
ATOM 737 C C . LYS A 1 88 ? -2.684 -15.497 -9.503 1.00 62.47 88 LYS A C 1
ATOM 739 O O . LYS A 1 88 ? -1.559 -15.938 -9.298 1.00 62.47 88 LYS A O 1
ATOM 744 N N . GLU A 1 89 ? -2.965 -14.573 -10.416 1.00 60.12 89 GLU A N 1
ATOM 745 C CA . GLU A 1 89 ? -2.009 -13.921 -11.307 1.00 60.12 89 GLU A CA 1
ATOM 746 C C . GLU A 1 89 ? -2.159 -12.406 -11.147 1.00 60.12 89 GLU A C 1
ATOM 748 O O . GLU A 1 89 ? -3.272 -11.899 -10.989 1.00 60.12 89 GLU A O 1
ATOM 753 N N . SER A 1 90 ? -1.040 -11.685 -11.092 1.00 56.84 90 SER A N 1
ATOM 754 C CA . SER A 1 90 ? -1.047 -10.244 -10.843 1.00 56.84 90 SER A CA 1
ATOM 755 C C . SER A 1 90 ? -1.205 -9.478 -12.155 1.00 56.84 90 SER A C 1
ATOM 757 O O . SER A 1 90 ? -0.423 -9.741 -13.070 1.00 56.84 90 SER A O 1
ATOM 759 N N . PRO A 1 91 ? -2.096 -8.470 -12.246 1.00 54.38 91 PRO A N 1
ATOM 760 C CA . PRO A 1 91 ? -2.084 -7.542 -13.380 1.00 54.38 91 PRO A CA 1
ATOM 761 C C . PRO A 1 91 ? -0.772 -6.739 -13.449 1.00 54.38 91 PRO A C 1
ATOM 763 O O . PRO A 1 91 ? -0.410 -6.234 -14.503 1.00 54.38 91 PRO A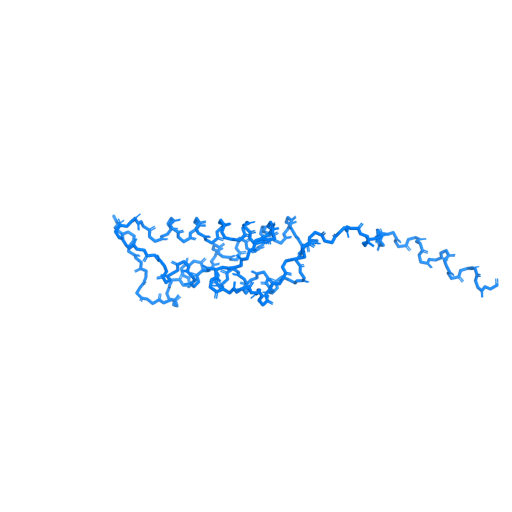 O 1
ATOM 766 N N . PHE A 1 92 ? -0.026 -6.677 -12.340 1.00 62.38 92 PHE A N 1
ATOM 767 C CA . PHE A 1 92 ? 1.279 -6.030 -12.242 1.00 62.38 92 PHE A CA 1
ATOM 768 C C . PHE A 1 92 ? 2.335 -7.084 -11.927 1.00 62.38 92 PHE A C 1
ATOM 770 O O . PHE A 1 92 ? 2.419 -7.587 -10.801 1.00 62.38 92 PHE A O 1
ATOM 777 N N . THR A 1 93 ? 3.131 -7.461 -12.920 1.00 58.00 93 THR A N 1
ATOM 778 C CA . THR A 1 93 ? 4.191 -8.451 -12.724 1.00 58.00 93 THR A CA 1
ATOM 779 C C . THR A 1 93 ? 5.485 -7.724 -12.393 1.00 58.00 93 THR A C 1
ATOM 781 O O . THR A 1 93 ? 6.125 -7.150 -13.270 1.00 58.00 93 THR A O 1
ATOM 784 N N . PHE A 1 94 ? 5.900 -7.756 -11.124 1.00 62.44 94 PHE A N 1
ATOM 785 C CA . PHE A 1 94 ? 7.299 -7.485 -10.799 1.00 62.44 94 PHE A CA 1
ATOM 786 C C . PHE A 1 94 ? 8.148 -8.510 -11.539 1.00 62.44 94 PHE A C 1
ATOM 788 O O . PHE A 1 94 ? 7.816 -9.698 -11.511 1.00 62.44 94 PHE A O 1
ATOM 795 N N . LEU A 1 95 ? 9.216 -8.076 -12.207 1.00 54.72 95 LEU A N 1
ATOM 796 C CA . LEU A 1 95 ? 10.077 -8.979 -12.959 1.00 54.72 95 LEU A CA 1
ATOM 797 C C . LEU A 1 95 ? 10.583 -10.060 -11.990 1.00 54.72 95 LEU A C 1
ATOM 799 O O . LEU A 1 95 ? 11.406 -9.800 -11.100 1.00 54.72 95 LEU A O 1
ATOM 803 N N . LYS A 1 96 ? 10.022 -11.273 -12.123 1.00 50.19 96 LYS A N 1
ATOM 804 C CA . LYS A 1 96 ? 10.467 -12.485 -11.433 1.00 50.19 96 LYS A CA 1
ATOM 805 C C . LYS A 1 96 ? 11.865 -12.734 -11.926 1.00 50.19 96 LYS A C 1
ATOM 807 O O . LYS A 1 96 ? 11.971 -13.299 -13.003 1.00 50.19 96 LYS A O 1
ATOM 812 N N . GLN A 1 97 ? 12.857 -12.237 -11.185 1.00 46.50 97 GLN A N 1
ATOM 813 C CA . GLN A 1 97 ? 14.285 -12.525 -11.290 1.00 46.50 97 GLN A CA 1
ATOM 814 C C . GLN A 1 97 ? 14.637 -13.191 -12.624 1.00 46.50 97 GLN A C 1
ATOM 816 O O . GLN A 1 97 ? 15.117 -14.320 -12.666 1.00 46.50 97 GLN A O 1
ATOM 821 N N . ARG A 1 98 ? 14.337 -12.504 -13.739 1.00 42.56 98 ARG A N 1
ATOM 822 C CA . ARG A 1 98 ? 14.985 -12.849 -14.982 1.00 42.56 98 ARG A CA 1
ATOM 823 C C . ARG A 1 98 ? 16.399 -12.475 -14.625 1.00 42.56 98 ARG A C 1
ATOM 825 O O . ARG A 1 98 ? 16.633 -11.352 -14.162 1.00 42.56 98 ARG A O 1
ATOM 832 N N . LYS A 1 99 ? 17.288 -13.466 -14.689 1.00 40.16 99 LYS A N 1
ATOM 833 C CA . LYS A 1 99 ? 18.715 -13.210 -14.775 1.00 40.16 99 LYS A CA 1
ATOM 834 C C . LYS A 1 99 ? 18.875 -11.905 -15.534 1.00 40.16 99 LYS A C 1
ATOM 836 O O . LYS A 1 99 ? 18.205 -11.695 -16.551 1.00 40.16 99 LYS A O 1
ATOM 841 N N . ILE A 1 100 ? 19.672 -11.017 -14.967 1.00 42.53 100 ILE A N 1
ATOM 842 C CA . ILE A 1 100 ? 20.196 -9.854 -15.659 1.00 42.53 100 ILE A CA 1
ATOM 843 C C . ILE A 1 100 ? 21.095 -10.430 -16.770 1.00 42.53 100 ILE A C 1
ATOM 845 O O . ILE A 1 100 ? 22.307 -10.424 -16.678 1.00 42.53 100 ILE A O 1
ATOM 849 N N . ASP A 1 101 ? 20.457 -11.049 -17.761 1.00 39.22 101 ASP A N 1
ATOM 850 C CA . ASP A 1 101 ? 20.947 -11.325 -19.101 1.00 39.22 101 ASP A CA 1
ATOM 851 C C . ASP A 1 101 ? 20.476 -10.171 -20.009 1.00 39.22 101 ASP A C 1
ATOM 853 O O . ASP A 1 101 ? 20.631 -10.211 -21.223 1.00 39.22 101 ASP A O 1
ATOM 857 N N . CYS A 1 102 ? 19.939 -9.091 -19.421 1.00 39.56 102 CYS A N 1
ATOM 858 C CA . CYS A 1 102 ? 20.146 -7.760 -19.966 1.00 39.56 102 CYS A CA 1
ATOM 859 C C . CYS A 1 102 ? 21.593 -7.393 -19.649 1.00 39.56 102 CYS A C 1
ATOM 861 O O . CYS A 1 102 ? 21.891 -6.749 -18.645 1.00 39.56 102 CYS A O 1
ATOM 863 N N . ILE A 1 103 ? 22.468 -7.933 -20.494 1.00 38.91 103 ILE A N 1
ATOM 864 C CA . ILE A 1 103 ? 23.686 -7.308 -20.991 1.00 38.91 103 ILE A CA 1
ATOM 865 C C . ILE A 1 103 ? 23.650 -5.820 -20.645 1.00 38.91 103 ILE A C 1
ATOM 867 O O . ILE A 1 103 ? 22.746 -5.101 -21.075 1.00 38.91 103 ILE A O 1
ATOM 871 N N . TYR A 1 104 ? 24.605 -5.405 -19.818 1.00 40.09 104 TYR A N 1
ATOM 872 C CA . TYR A 1 104 ? 24.994 -4.017 -19.658 1.00 40.09 104 TYR A CA 1
ATOM 873 C C . TYR A 1 104 ? 25.101 -3.388 -21.054 1.00 40.09 104 TYR A C 1
ATOM 875 O O . TYR A 1 104 ? 26.065 -3.621 -21.772 1.00 40.09 104 TYR A O 1
ATOM 883 N N . LEU A 1 105 ? 24.072 -2.651 -21.460 1.00 44.47 105 LEU A N 1
ATOM 884 C CA . LEU A 1 105 ? 24.117 -1.707 -22.573 1.00 44.47 105 LEU A CA 1
ATOM 885 C C . LEU A 1 105 ? 23.947 -0.303 -21.982 1.00 44.47 105 LEU A C 1
ATOM 887 O O . LEU A 1 105 ? 23.116 0.480 -22.424 1.00 44.47 105 LEU A O 1
ATOM 891 N N . GLU A 1 106 ? 24.702 -0.035 -20.916 1.00 43.22 106 GLU A N 1
ATOM 892 C CA . GLU A 1 106 ? 24.983 1.315 -20.418 1.00 43.22 106 GLU A CA 1
ATOM 893 C C . GLU A 1 106 ? 26.466 1.660 -20.651 1.00 43.22 106 GLU A C 1
ATOM 895 O O . GLU A 1 106 ? 27.054 2.397 -19.873 1.00 43.22 106 GLU A O 1
ATOM 900 N N . ASP A 1 107 ? 27.060 1.140 -21.730 1.00 44.03 107 ASP A N 1
ATOM 901 C CA . ASP A 1 107 ? 28.283 1.698 -22.309 1.00 44.03 107 ASP A CA 1
ATOM 902 C C . ASP A 1 107 ? 27.910 2.240 -23.697 1.00 44.03 107 ASP A C 1
ATOM 904 O O . ASP A 1 107 ? 27.793 1.483 -24.666 1.00 44.03 107 ASP A O 1
ATOM 908 N N . GLU A 1 108 ? 27.678 3.554 -23.793 1.00 49.25 108 GLU A N 1
ATOM 909 C CA . GLU A 1 108 ? 27.489 4.256 -25.077 1.00 49.25 108 GLU A CA 1
ATOM 910 C C . GLU A 1 108 ? 28.673 4.015 -26.043 1.00 49.25 108 GLU A C 1
ATOM 912 O O . GLU A 1 108 ? 28.499 4.078 -27.257 1.00 49.25 108 GLU A O 1
ATOM 917 N N . ASP A 1 109 ? 29.834 3.596 -25.529 1.00 52.09 109 ASP A N 1
ATOM 918 C CA . ASP A 1 109 ? 31.052 3.313 -26.297 1.00 52.09 109 ASP A CA 1
ATOM 919 C C . ASP A 1 109 ? 31.011 2.012 -27.136 1.00 52.09 109 ASP A C 1
ATOM 921 O O . ASP A 1 109 ? 31.883 1.785 -27.979 1.00 52.09 109 ASP A O 1
ATOM 925 N N . VAL A 1 110 ? 30.017 1.127 -26.956 1.00 50.81 110 VAL A N 1
ATOM 926 C CA . VAL A 1 110 ? 29.934 -0.139 -27.726 1.00 50.81 110 VAL A CA 1
ATOM 927 C C . VAL A 1 110 ? 29.189 0.028 -29.058 1.00 50.81 110 VAL A C 1
ATOM 929 O O . VAL A 1 110 ? 29.433 -0.735 -29.999 1.00 50.81 110 VAL A O 1
ATOM 932 N N . LEU A 1 111 ? 28.321 1.038 -29.182 1.00 45.97 111 LEU A N 1
ATOM 933 C CA . LEU A 1 111 ? 27.539 1.283 -30.402 1.00 45.97 111 LEU A CA 1
ATOM 934 C C . LEU A 1 111 ? 28.413 1.746 -31.581 1.00 45.97 111 LEU A C 1
ATOM 936 O O . LEU A 1 111 ? 28.196 1.295 -32.707 1.00 45.97 111 LEU A O 1
ATOM 940 N N . ASP A 1 112 ? 29.461 2.531 -31.325 1.00 48.53 112 ASP A N 1
ATOM 941 C CA . ASP A 1 112 ? 30.365 3.018 -32.379 1.00 48.53 112 ASP A CA 1
ATOM 942 C C . ASP A 1 112 ? 31.309 1.930 -32.923 1.00 48.53 112 ASP A C 1
ATOM 944 O O . ASP A 1 112 ? 31.689 1.948 -34.097 1.00 48.53 112 ASP A O 1
ATOM 948 N N . SER A 1 113 ? 31.623 0.913 -32.117 1.00 45.47 113 SER A N 1
ATOM 949 C CA . SER A 1 113 ? 32.491 -0.206 -32.522 1.00 45.47 113 SER A CA 1
ATOM 950 C C . SER A 1 113 ? 31.816 -1.163 -33.523 1.00 45.47 113 SER A C 1
ATOM 952 O O . SER A 1 113 ? 32.492 -1.812 -34.327 1.00 45.47 113 SER A O 1
ATOM 954 N N . LEU A 1 114 ? 30.478 -1.228 -33.529 1.00 47.72 114 LEU A N 1
ATOM 955 C CA . LEU A 1 114 ? 29.718 -2.088 -34.443 1.00 47.72 114 LEU A CA 1
ATOM 956 C C . LEU A 1 114 ? 29.407 -1.417 -35.790 1.00 47.72 114 LEU A C 1
ATOM 958 O O . LEU A 1 114 ? 29.297 -2.123 -36.792 1.00 47.72 114 LEU A O 1
ATOM 962 N N . CYS A 1 115 ? 29.358 -0.083 -35.855 1.00 47.66 115 CYS A N 1
ATOM 963 C CA . CYS A 1 115 ? 29.192 0.645 -37.120 1.00 47.66 115 CYS A CA 1
ATOM 964 C C . CYS A 1 115 ? 30.475 0.702 -37.970 1.00 47.66 115 CYS A C 1
ATOM 966 O O . CYS A 1 115 ? 30.390 0.858 -39.185 1.00 47.66 115 CYS A O 1
ATOM 968 N N . GLN A 1 116 ? 31.662 0.520 -37.380 1.00 47.75 116 GLN A N 1
ATOM 969 C CA . GLN A 1 116 ? 32.935 0.555 -38.119 1.00 47.75 116 GLN A CA 1
ATOM 970 C C . GLN A 1 116 ? 33.387 -0.797 -38.696 1.00 47.75 116 GLN A C 1
ATOM 972 O O . GLN A 1 116 ? 34.379 -0.847 -39.415 1.00 47.75 116 GLN A O 1
ATOM 977 N N . LYS A 1 117 ? 32.677 -1.901 -38.424 1.00 50.31 117 LYS A N 1
ATOM 978 C CA . LYS A 1 117 ? 32.998 -3.233 -38.982 1.00 50.31 117 LYS A CA 1
ATOM 979 C C . LYS A 1 117 ? 32.121 -3.662 -40.163 1.00 50.31 117 LYS A C 1
ATOM 981 O O . LYS A 1 117 ? 32.186 -4.818 -40.575 1.00 50.31 117 LYS A O 1
ATOM 986 N N . GLN A 1 118 ? 31.325 -2.749 -40.717 1.00 45.19 118 GLN A N 1
ATOM 987 C CA . GLN A 1 118 ? 30.587 -2.964 -41.969 1.00 45.19 118 GLN A CA 1
ATOM 988 C C . GLN A 1 118 ? 30.908 -1.924 -43.056 1.00 45.19 118 GLN A C 1
ATOM 990 O O . GLN A 1 118 ? 30.086 -1.690 -43.941 1.00 45.19 118 GLN A O 1
ATOM 995 N N . MET A 1 119 ? 32.113 -1.346 -43.029 1.00 38.75 119 MET A N 1
ATOM 996 C CA . MET A 1 119 ? 32.709 -0.670 -44.189 1.00 38.75 119 MET A CA 1
ATOM 997 C C . MET A 1 119 ? 34.013 -1.344 -44.592 1.00 38.75 119 MET A C 1
ATOM 999 O O . MET A 1 119 ? 34.817 -1.646 -43.683 1.00 38.75 119 MET A O 1
#

Organism: NCBI:txid688269

Secondary structure (DSSP, 8-state):
---PPPSSHHHHHHHHHHHHHHHHHHHHHHHGGG-S-HHHHHHHHHHHHHHHHHH--GGGS-HHHHHHHHHHHHHHHHHTTPPPTT-SS-SS-------S-S-----THHHHHHHTT--

Sequence (119 aa):
MTYEKPQTLEEAFEKFSPFLFKLAKTTWQKHRHRITSYDDLIQSIRYLFIYAYKMHDPAKGPFKAYMKTIVTQKLKHMLAGGNPPWCKESPFTFLKQRKIDCIYLEDEDVLDSLCQKQM

Foldseek 3Di:
DAQDQDPDLVVVCVVCVVVLVVVLVVCCVVQVVQFPDSVLSSVLLSVQLVVLSVPDDVVVGHSVVSSSVRSVVQSVCQLQVHDHPPDPDDPTHRRNCPDCPVDPPVPPVVVVVVVVVPD

pLDDT: mean 78.52, std 20.27, range [38.75, 97.19]